Protein AF-A0A4C1YET2-F1 (afdb_monomer_lite)

pLDDT: mean 72.62, std 13.48, range [37.78, 92.5]

Radius of gyration: 25.84 Å; chains: 1; bounding box: 61×60×62 Å

Organism: Eumeta variegata (NCBI:txid151549)

Sequence (131 aa):
MANDRPLAAHEILDALENVSDNEEDYRERLICILPPPVDPDCLTDEDSGEEDNVTLNNLPRNILLQPAEVMIQGQIMVSDTEEEPSDSTGRTKRRRTYAWRKRDLAKNPVNWPDVQGACQDKRPIEWFENS

Structure (mmCIF, N/CA/C/O backbone):
data_AF-A0A4C1YET2-F1
#
_entry.id   AF-A0A4C1YET2-F1
#
loop_
_atom_site.group_PDB
_atom_site.id
_atom_site.type_symbol
_atom_site.label_atom_id
_atom_site.label_alt_id
_atom_site.label_comp_id
_atom_site.label_asym_id
_atom_site.label_entity_id
_atom_site.label_seq_id
_atom_site.pdbx_PDB_ins_code
_atom_site.Cartn_x
_atom_site.Cartn_y
_atom_site.Cartn_z
_atom_site.occupancy
_atom_site.B_iso_or_equiv
_atom_site.auth_seq_id
_atom_site.auth_comp_id
_atom_site.auth_asym_id
_atom_site.auth_atom_id
_atom_site.pdbx_PDB_model_num
ATOM 1 N N . MET A 1 1 ? -4.435 8.178 -24.631 1.00 37.78 1 MET A N 1
ATOM 2 C CA . MET A 1 1 ? -5.649 8.301 -23.803 1.00 37.78 1 MET A CA 1
ATOM 3 C C . MET A 1 1 ? -5.204 7.975 -22.394 1.00 37.78 1 MET A C 1
ATOM 5 O O . MET A 1 1 ? -4.816 6.838 -22.170 1.00 37.78 1 MET A O 1
ATOM 9 N N . ALA A 1 2 ? -5.070 8.977 -21.526 1.00 47.56 2 ALA A N 1
ATOM 10 C CA . ALA A 1 2 ? -4.735 8.722 -20.129 1.00 47.56 2 ALA A CA 1
ATOM 11 C C . ALA A 1 2 ? -5.996 8.152 -19.474 1.00 47.56 2 ALA A C 1
ATOM 13 O O . ALA A 1 2 ? -7.075 8.713 -19.643 1.00 47.56 2 ALA A O 1
ATOM 14 N N . ASN A 1 3 ? -5.889 6.986 -18.845 1.00 51.00 3 ASN A N 1
ATOM 15 C CA . ASN A 1 3 ? -6.995 6.451 -18.070 1.00 51.00 3 ASN A CA 1
ATOM 16 C C . ASN A 1 3 ? -7.105 7.309 -16.806 1.00 51.00 3 ASN A C 1
ATOM 18 O O . ASN A 1 3 ? -6.188 7.290 -15.996 1.00 51.00 3 ASN A O 1
ATOM 22 N N . ASP A 1 4 ? -8.211 8.032 -16.631 1.00 69.81 4 ASP A N 1
ATOM 23 C CA . ASP A 1 4 ? -8.460 8.892 -15.456 1.00 69.81 4 ASP A CA 1
ATOM 24 C C . ASP A 1 4 ? -8.693 8.096 -14.151 1.00 69.81 4 ASP A C 1
ATOM 26 O O . ASP A 1 4 ? -9.006 8.673 -13.111 1.00 69.81 4 ASP A O 1
ATOM 30 N N . ARG A 1 5 ? -8.572 6.760 -14.189 1.00 81.25 5 ARG A N 1
ATOM 31 C CA . ARG A 1 5 ? -8.666 5.905 -13.000 1.00 81.25 5 ARG A CA 1
ATOM 32 C C . ARG A 1 5 ? -7.267 5.646 -12.430 1.00 81.25 5 ARG A C 1
ATOM 34 O O . ARG A 1 5 ? -6.363 5.359 -13.219 1.00 81.25 5 ARG A O 1
ATOM 41 N N . PRO A 1 6 ? -7.090 5.662 -11.097 1.00 83.69 6 PRO A N 1
ATOM 42 C CA . PRO A 1 6 ? -5.842 5.217 -10.491 1.00 83.69 6 PRO A CA 1
ATOM 43 C C . PRO A 1 6 ? -5.582 3.750 -10.861 1.00 83.69 6 PRO A C 1
ATOM 45 O O . PRO A 1 6 ? -6.513 2.938 -10.907 1.00 83.69 6 PRO A O 1
ATOM 48 N N . LEU A 1 7 ? -4.323 3.430 -11.158 1.00 90.12 7 LEU A N 1
ATOM 49 C CA . LEU A 1 7 ? -3.893 2.061 -11.437 1.00 90.12 7 LEU A CA 1
ATOM 50 C C . LEU A 1 7 ? -3.852 1.262 -10.137 1.00 90.12 7 LEU A C 1
ATOM 52 O O . LEU A 1 7 ? -3.545 1.803 -9.078 1.00 90.12 7 LEU A O 1
ATOM 56 N N . ALA A 1 8 ? -4.148 -0.028 -10.213 1.00 92.31 8 ALA A N 1
ATOM 57 C CA . ALA A 1 8 ? -3.927 -0.929 -9.096 1.00 92.31 8 ALA A CA 1
ATOM 58 C C . ALA A 1 8 ? -2.433 -1.268 -8.962 1.00 92.31 8 ALA A C 1
ATOM 60 O O . ALA A 1 8 ? -1.693 -1.274 -9.948 1.00 92.31 8 ALA A O 1
ATOM 61 N N . ALA A 1 9 ? -1.992 -1.611 -7.750 1.00 91.19 9 ALA A N 1
ATOM 62 C CA . ALA A 1 9 ? -0.589 -1.932 -7.483 1.00 91.19 9 ALA A CA 1
ATOM 63 C C . ALA A 1 9 ? -0.031 -3.047 -8.394 1.00 91.19 9 ALA A C 1
ATOM 65 O O . ALA A 1 9 ? 1.084 -2.921 -8.894 1.00 91.19 9 ALA A O 1
ATOM 66 N N . HIS A 1 10 ? -0.802 -4.105 -8.674 1.00 92.12 10 HIS A N 1
ATOM 67 C CA . HIS A 1 10 ? -0.362 -5.159 -9.601 1.00 92.12 10 HIS A CA 1
ATOM 68 C C . HIS A 1 10 ? -0.181 -4.663 -11.046 1.00 92.12 10 HIS A C 1
ATOM 70 O O . HIS A 1 10 ? 0.785 -5.046 -11.692 1.00 92.12 10 HIS A O 1
ATOM 76 N N . GLU A 1 11 ? -1.047 -3.764 -11.534 1.00 92.50 11 GLU A N 1
ATOM 77 C CA . GLU A 1 11 ? -0.934 -3.207 -12.893 1.00 92.50 11 GLU A CA 1
ATOM 78 C C . GLU A 1 11 ? 0.372 -2.409 -13.049 1.00 92.50 11 GLU A C 1
ATOM 80 O O . GLU A 1 11 ? 0.997 -2.418 -14.108 1.00 92.50 11 GLU A O 1
ATOM 85 N N . ILE A 1 12 ? 0.799 -1.733 -11.978 1.00 91.00 12 ILE A N 1
ATOM 86 C CA . ILE A 1 12 ? 2.072 -1.009 -11.921 1.00 91.00 12 ILE A CA 1
ATOM 87 C C . ILE A 1 12 ? 3.257 -1.977 -11.930 1.00 91.00 12 ILE A C 1
ATOM 89 O O . ILE A 1 12 ? 4.216 -1.746 -12.664 1.00 91.00 12 ILE A O 1
ATOM 93 N N . LEU A 1 13 ? 3.209 -3.042 -11.127 1.00 89.25 13 LEU A N 1
ATOM 94 C CA . LEU A 1 13 ? 4.280 -4.041 -11.071 1.00 89.25 13 LEU A CA 1
ATOM 95 C C . LEU A 1 13 ? 4.475 -4.720 -12.431 1.00 8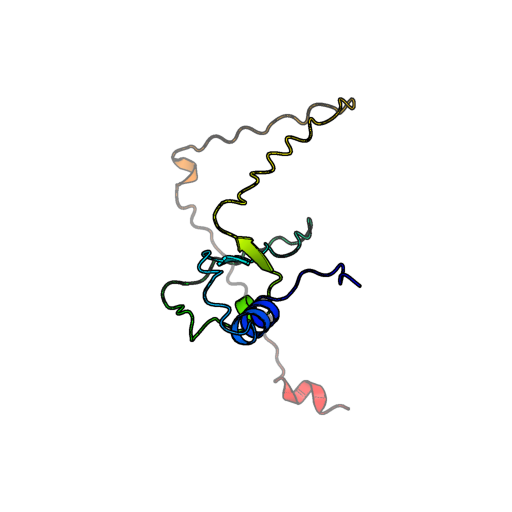9.25 13 LEU A C 1
ATOM 97 O O . LEU A 1 13 ? 5.601 -4.764 -12.923 1.00 89.25 13 LEU A O 1
ATOM 101 N N . ASP A 1 14 ? 3.381 -5.136 -13.074 1.00 89.38 14 ASP A N 1
ATOM 102 C CA . ASP A 1 14 ? 3.405 -5.720 -14.417 1.00 89.38 14 ASP A CA 1
ATOM 103 C C . ASP A 1 14 ? 3.992 -4.731 -15.435 1.00 89.38 14 ASP A C 1
ATOM 105 O O . ASP A 1 14 ? 4.781 -5.099 -16.307 1.00 89.38 14 ASP A O 1
ATOM 109 N N . ALA A 1 15 ? 3.630 -3.448 -15.338 1.00 87.00 15 ALA A N 1
ATOM 110 C CA . ALA A 1 15 ? 4.172 -2.423 -16.221 1.00 87.00 15 ALA A CA 1
ATOM 111 C C . ALA A 1 15 ? 5.683 -2.245 -16.031 1.00 87.00 15 ALA A C 1
ATOM 113 O O . ALA A 1 15 ? 6.386 -2.092 -17.026 1.00 87.00 15 ALA A O 1
ATOM 114 N N . LEU A 1 16 ? 6.172 -2.283 -14.786 1.00 84.06 16 LEU A N 1
ATOM 115 C CA . LEU A 1 16 ? 7.590 -2.141 -14.446 1.00 84.06 16 LEU A CA 1
ATOM 116 C C . LEU A 1 16 ? 8.427 -3.360 -14.846 1.00 84.06 16 LEU A C 1
ATOM 118 O O . LEU A 1 16 ? 9.554 -3.174 -15.290 1.00 84.06 16 LEU A O 1
ATOM 122 N N . GLU A 1 17 ? 7.884 -4.574 -14.749 1.00 83.31 17 GLU A N 1
ATOM 123 C CA . GLU A 1 17 ? 8.558 -5.800 -15.205 1.00 83.31 17 GLU A CA 1
ATOM 124 C C . GLU A 1 17 ? 8.774 -5.802 -16.727 1.00 83.31 17 GLU A C 1
ATOM 126 O O . GLU A 1 17 ? 9.780 -6.297 -17.227 1.00 83.31 17 GLU A O 1
ATOM 131 N N . ASN A 1 18 ? 7.840 -5.206 -17.471 1.00 76.62 18 ASN A N 1
ATOM 132 C CA . ASN A 1 18 ? 7.883 -5.145 -18.930 1.00 76.62 18 ASN A CA 1
ATOM 133 C C . ASN A 1 18 ? 8.654 -3.932 -19.484 1.00 76.62 18 ASN A C 1
ATOM 135 O O . ASN A 1 18 ? 8.751 -3.782 -20.708 1.00 76.62 18 ASN A O 1
ATOM 139 N N . VAL A 1 19 ? 9.192 -3.049 -18.631 1.00 75.50 19 VAL A N 1
ATOM 140 C CA . VAL A 1 19 ? 10.083 -1.977 -19.092 1.00 75.50 19 VAL A CA 1
ATOM 141 C C . VAL A 1 19 ? 11.386 -2.631 -19.533 1.00 75.50 19 VAL A C 1
ATOM 143 O O . VAL A 1 19 ? 12.119 -3.173 -18.717 1.00 75.50 19 VAL A O 1
ATOM 146 N N . SER A 1 20 ? 11.671 -2.589 -20.838 1.00 60.44 20 SER A N 1
ATOM 147 C CA . SER A 1 20 ? 12.966 -3.017 -21.373 1.00 60.44 20 SER A CA 1
ATOM 148 C C . SER A 1 20 ? 14.084 -2.347 -20.583 1.00 60.44 20 SER A C 1
ATOM 150 O O . SER A 1 20 ? 13.991 -1.132 -20.388 1.00 60.44 20 SER A O 1
ATOM 152 N N . ASP A 1 21 ? 15.115 -3.105 -20.203 1.00 63.50 21 ASP A N 1
ATOM 153 C CA . ASP A 1 21 ? 16.350 -2.625 -19.575 1.00 63.50 21 ASP A CA 1
ATOM 154 C C . ASP A 1 21 ? 17.043 -1.574 -20.464 1.00 63.50 21 ASP A C 1
ATOM 156 O O . ASP A 1 21 ? 18.046 -1.821 -21.131 1.00 63.50 21 ASP A O 1
ATOM 160 N N . ASN A 1 22 ? 16.488 -0.368 -20.529 1.00 59.59 22 ASN A N 1
ATOM 161 C CA . ASN A 1 22 ? 17.225 0.802 -20.944 1.00 59.59 22 ASN A CA 1
ATOM 162 C C . ASN A 1 22 ? 18.136 1.100 -19.759 1.00 59.59 22 ASN A C 1
ATOM 164 O O . ASN A 1 22 ? 17.713 1.711 -18.778 1.00 59.59 22 ASN A O 1
ATOM 168 N N . GLU A 1 23 ? 19.377 0.631 -19.883 1.00 58.06 23 GLU A N 1
ATOM 169 C CA . GLU A 1 23 ? 20.557 0.781 -19.012 1.00 58.06 23 GLU A CA 1
ATOM 170 C C . GLU A 1 23 ? 20.867 2.229 -18.550 1.00 58.06 23 GLU A C 1
ATOM 172 O O . GLU A 1 23 ? 21.952 2.501 -18.045 1.00 58.06 23 GLU A O 1
ATOM 177 N N . GLU A 1 24 ? 19.956 3.187 -18.728 1.00 58.06 24 GLU A N 1
ATOM 178 C CA . GLU A 1 24 ? 20.115 4.604 -18.399 1.00 58.06 24 GLU A CA 1
ATOM 179 C C . GLU A 1 24 ? 19.132 5.104 -17.323 1.00 58.06 24 GLU A C 1
ATOM 181 O O . GLU A 1 24 ? 19.328 6.205 -16.806 1.00 58.06 24 GLU A O 1
ATOM 186 N N . ASP A 1 25 ? 18.109 4.329 -16.933 1.00 69.56 25 ASP A N 1
ATOM 187 C CA . ASP A 1 25 ? 17.111 4.766 -15.942 1.00 69.56 25 ASP A CA 1
ATOM 188 C C . ASP A 1 25 ? 17.147 3.970 -14.627 1.00 69.56 25 ASP A C 1
ATOM 190 O O . ASP A 1 25 ? 16.204 3.272 -14.250 1.00 69.56 25 ASP A O 1
ATOM 194 N N . TYR A 1 26 ? 18.247 4.141 -13.889 1.00 68.38 26 TYR A N 1
ATOM 195 C CA . TYR A 1 26 ? 18.467 3.590 -12.542 1.00 68.38 26 TYR A CA 1
ATOM 196 C C . TYR A 1 26 ? 17.696 4.314 -11.433 1.00 68.38 26 TYR A C 1
ATOM 198 O O . TYR A 1 26 ? 18.031 4.179 -10.255 1.00 68.38 26 TYR A O 1
ATOM 206 N N . ARG A 1 27 ? 16.718 5.159 -11.772 1.00 80.00 27 ARG A N 1
ATOM 207 C CA . ARG A 1 27 ? 16.010 5.921 -10.748 1.00 80.00 27 ARG A CA 1
ATOM 208 C C . ARG A 1 27 ? 15.156 4.987 -9.908 1.00 80.00 27 ARG A C 1
ATOM 210 O O . ARG A 1 27 ? 14.351 4.213 -10.433 1.00 80.00 27 ARG A O 1
ATOM 217 N N . GLU A 1 28 ? 15.308 5.117 -8.596 1.00 81.88 28 GLU A N 1
ATOM 218 C CA . GLU A 1 28 ? 14.447 4.433 -7.645 1.00 81.88 28 GLU A CA 1
ATOM 219 C C . GLU A 1 28 ? 13.002 4.899 -7.853 1.00 81.88 28 GLU A C 1
ATOM 221 O O . GLU A 1 28 ? 12.699 6.098 -7.911 1.00 81.88 28 GLU A O 1
ATOM 226 N N . ARG A 1 29 ? 12.111 3.921 -7.997 1.00 85.06 29 ARG A N 1
ATOM 227 C CA . ARG A 1 29 ? 10.673 4.113 -8.146 1.00 85.06 29 ARG A CA 1
ATOM 228 C C . ARG A 1 29 ? 10.009 3.639 -6.865 1.00 85.06 29 ARG A C 1
ATOM 230 O O . ARG A 1 29 ? 10.207 2.505 -6.439 1.00 85.06 29 ARG A O 1
ATOM 237 N N . LEU A 1 30 ? 9.234 4.519 -6.258 1.00 88.44 30 LEU A N 1
ATOM 238 C CA . LEU A 1 30 ? 8.446 4.254 -5.067 1.00 88.44 30 LEU A CA 1
ATOM 239 C C . LEU A 1 30 ? 7.009 3.994 -5.504 1.00 88.44 30 LEU A C 1
ATOM 241 O O . LEU A 1 30 ? 6.440 4.801 -6.235 1.00 88.44 30 LEU A O 1
ATOM 245 N N . ILE A 1 31 ? 6.433 2.878 -5.068 1.00 88.75 31 ILE A N 1
ATOM 246 C CA . ILE A 1 31 ? 5.012 2.588 -5.264 1.00 88.75 31 ILE A CA 1
ATOM 247 C C . ILE A 1 31 ? 4.292 2.979 -3.976 1.00 88.75 31 ILE A C 1
ATOM 249 O O . ILE A 1 31 ? 4.551 2.404 -2.920 1.00 88.75 31 ILE A O 1
ATOM 253 N N . CYS A 1 32 ? 3.403 3.960 -4.071 1.00 89.50 32 CYS A N 1
ATOM 254 C CA . CYS A 1 32 ? 2.606 4.461 -2.961 1.00 89.50 32 CYS A CA 1
ATOM 255 C C . CYS A 1 32 ? 1.173 3.960 -3.113 1.00 89.50 32 CYS A C 1
ATOM 257 O O . CYS A 1 32 ? 0.513 4.267 -4.102 1.00 89.50 32 CYS A O 1
ATOM 259 N N . ILE A 1 33 ? 0.689 3.200 -2.135 1.00 89.12 33 ILE A N 1
ATOM 260 C CA . ILE A 1 33 ? -0.704 2.756 -2.098 1.00 89.12 33 ILE A CA 1
ATOM 261 C C . ILE A 1 33 ? -1.561 3.896 -1.558 1.00 89.12 33 ILE A C 1
ATOM 263 O O . ILE A 1 33 ? -1.272 4.454 -0.499 1.00 89.12 33 ILE A O 1
ATOM 267 N N . LEU A 1 34 ? -2.601 4.254 -2.303 1.00 88.00 34 LEU A N 1
ATOM 268 C CA . LEU A 1 34 ? -3.521 5.309 -1.920 1.00 88.00 34 LEU A CA 1
ATOM 269 C C . LEU A 1 34 ? -4.475 4.805 -0.833 1.00 88.00 34 LEU A C 1
ATOM 271 O O . LEU A 1 34 ? -4.905 3.645 -0.871 1.00 88.00 34 LEU A O 1
ATOM 275 N N . PRO A 1 35 ? -4.851 5.671 0.123 1.00 82.50 35 PRO A N 1
ATOM 276 C CA . PRO A 1 35 ? -5.880 5.320 1.083 1.00 82.50 35 PRO A CA 1
ATOM 277 C C . PRO A 1 35 ? -7.181 4.966 0.346 1.00 82.50 35 PRO A C 1
ATOM 279 O O . PRO A 1 35 ? -7.470 5.528 -0.719 1.00 82.50 35 PRO A O 1
ATOM 282 N N . PRO A 1 36 ? -7.992 4.046 0.897 1.00 75.56 36 PRO A N 1
ATOM 283 C CA . PRO A 1 36 ? -9.314 3.790 0.352 1.00 75.56 36 PRO A CA 1
ATOM 284 C C . PRO A 1 36 ? -10.131 5.092 0.339 1.00 75.56 36 PRO A C 1
ATOM 286 O O . PRO A 1 36 ? -9.919 5.964 1.190 1.00 75.56 36 PRO A O 1
ATOM 289 N N . PRO A 1 37 ? -11.068 5.249 -0.610 1.00 73.81 37 PRO A N 1
ATOM 290 C CA . PRO A 1 37 ? -11.942 6.412 -0.632 1.00 73.81 37 PRO A CA 1
ATOM 291 C C . PRO A 1 37 ? -12.671 6.519 0.709 1.00 73.81 37 PRO A C 1
ATOM 293 O O . PRO A 1 37 ? -13.320 5.573 1.155 1.00 73.81 37 PRO A O 1
ATOM 296 N N . VAL A 1 38 ? -12.526 7.672 1.361 1.00 69.31 38 VAL A N 1
ATOM 297 C CA . VAL A 1 38 ? -13.156 7.940 2.652 1.00 69.31 38 VAL A CA 1
ATOM 298 C C . VAL A 1 38 ? -14.645 8.130 2.405 1.00 69.31 38 VAL A C 1
ATOM 300 O O . VAL A 1 38 ? -15.067 9.165 1.889 1.00 69.31 38 VAL A O 1
ATOM 303 N N . ASP A 1 39 ? -15.444 7.132 2.763 1.00 71.69 39 ASP A N 1
ATOM 304 C CA . ASP A 1 39 ? -16.875 7.335 2.939 1.00 71.69 39 ASP A CA 1
ATOM 305 C C . ASP A 1 39 ? -17.080 8.013 4.310 1.00 71.69 39 ASP A C 1
ATOM 307 O O . ASP A 1 39 ? -16.728 7.419 5.335 1.00 71.69 39 ASP A O 1
ATOM 311 N N . PRO A 1 40 ? -17.587 9.262 4.363 1.00 66.88 40 PRO A N 1
ATOM 312 C CA . PRO A 1 40 ? -17.763 10.002 5.612 1.00 66.88 40 PRO A CA 1
ATOM 313 C C . PRO A 1 40 ? -18.721 9.325 6.604 1.00 66.88 40 PRO A C 1
ATOM 315 O O . PRO A 1 40 ? -18.686 9.668 7.787 1.00 66.88 40 PRO A O 1
ATOM 318 N N . ASP A 1 41 ? -19.538 8.369 6.150 1.00 72.38 41 ASP A N 1
ATOM 319 C CA . ASP A 1 41 ? -20.443 7.585 6.993 1.00 72.38 41 ASP A CA 1
ATOM 320 C C . ASP A 1 41 ? -19.871 6.202 7.373 1.00 72.38 41 ASP A C 1
ATOM 322 O O . ASP A 1 41 ? -20.477 5.467 8.160 1.00 72.38 41 ASP A O 1
ATOM 326 N N . CYS A 1 42 ? -18.685 5.842 6.871 1.00 66.69 42 CYS A N 1
ATOM 327 C CA . CYS A 1 42 ? -18.034 4.573 7.176 1.00 66.69 42 CYS A CA 1
ATOM 328 C C . CYS A 1 42 ? -17.197 4.685 8.459 1.00 66.69 42 CYS A C 1
ATOM 330 O O . CYS A 1 42 ? -16.041 5.109 8.463 1.00 66.69 42 CYS A O 1
ATOM 332 N N . LEU A 1 43 ? -17.805 4.296 9.582 1.00 59.34 43 LEU A N 1
ATOM 333 C CA . LEU A 1 43 ? -17.115 4.056 10.849 1.00 59.34 43 LEU A CA 1
ATOM 334 C C . LEU A 1 43 ? -16.322 2.745 10.745 1.00 59.34 43 LEU A C 1
ATOM 336 O O . LEU A 1 43 ? -16.797 1.702 11.186 1.00 59.34 43 LEU A O 1
ATOM 340 N N . THR A 1 44 ? -15.139 2.776 10.136 1.00 61.91 44 THR A N 1
ATOM 341 C CA . THR A 1 44 ? -14.250 1.607 10.125 1.00 61.91 44 THR A CA 1
ATOM 342 C C . THR A 1 44 ? -13.611 1.452 11.505 1.00 61.91 44 THR A C 1
ATOM 344 O O . THR A 1 44 ? -12.810 2.295 11.912 1.00 61.91 44 THR A O 1
ATOM 347 N N . ASP A 1 45 ? -13.977 0.392 12.226 1.00 63.84 45 ASP A N 1
ATOM 348 C CA . ASP A 1 45 ? -13.323 -0.049 13.465 1.00 63.84 45 ASP A CA 1
ATOM 349 C C . ASP A 1 45 ? -12.230 -1.098 13.210 1.00 63.84 45 ASP A C 1
ATOM 351 O O . ASP A 1 45 ? -11.770 -1.723 14.162 1.00 63.84 45 ASP A O 1
ATOM 355 N N . GLU A 1 46 ? -11.827 -1.299 11.946 1.00 60.62 46 GLU A N 1
ATOM 356 C CA . GLU A 1 46 ? -10.782 -2.259 11.597 1.00 60.62 46 GLU A CA 1
ATOM 357 C C . GLU A 1 46 ? -9.475 -1.874 12.295 1.00 60.62 46 GLU A C 1
ATOM 359 O O . GLU A 1 46 ? -8.753 -0.967 11.873 1.00 60.62 46 GLU A O 1
ATOM 364 N N . ASP A 1 47 ? -9.180 -2.593 13.379 1.00 57.28 47 ASP A N 1
ATOM 365 C CA . ASP A 1 47 ? -7.836 -2.732 13.916 1.00 57.28 47 ASP A CA 1
ATOM 366 C C . ASP A 1 47 ? -6.942 -3.179 12.757 1.00 57.28 47 ASP A C 1
ATOM 368 O O . ASP A 1 47 ? -7.146 -4.253 12.182 1.00 57.28 47 ASP A O 1
ATOM 372 N N . SER A 1 48 ? -5.967 -2.342 12.395 1.00 64.75 48 SER A N 1
ATOM 373 C CA . SER A 1 48 ? -4.895 -2.711 11.475 1.00 64.75 48 SER A CA 1
ATOM 374 C C . SER A 1 48 ? -4.279 -4.016 11.980 1.00 64.75 48 SER A C 1
ATOM 376 O O . SER A 1 48 ? -3.627 -4.038 13.025 1.00 64.75 48 SER A O 1
ATOM 378 N N . GLY A 1 49 ? -4.586 -5.121 11.297 1.00 62.97 49 GLY A N 1
ATOM 379 C CA . GLY A 1 49 ? -4.119 -6.451 11.673 1.00 62.97 49 GLY A CA 1
ATOM 380 C C . GLY A 1 49 ? -2.592 -6.534 11.682 1.00 62.97 49 GLY A C 1
ATOM 381 O O . GLY A 1 49 ? -1.902 -5.631 11.232 1.00 62.97 49 GLY A O 1
ATOM 382 N N . GLU A 1 50 ? -2.046 -7.632 12.197 1.00 62.81 50 GLU A N 1
ATOM 383 C CA . GLU A 1 50 ? -0.597 -7.828 12.304 1.00 62.81 50 GLU A CA 1
ATOM 384 C C . GLU A 1 50 ? 0.065 -7.923 10.911 1.00 62.81 50 GLU A C 1
ATOM 386 O O . GLU A 1 50 ? 0.040 -8.968 10.258 1.00 62.81 50 GLU A O 1
ATOM 391 N N . GLU A 1 51 ? 0.634 -6.808 10.440 1.00 65.19 51 GLU A N 1
ATOM 392 C CA . GLU A 1 51 ? 1.262 -6.663 9.112 1.00 65.19 51 GLU A CA 1
ATOM 393 C C . GLU A 1 51 ? 2.720 -7.168 9.064 1.00 65.19 51 GLU A C 1
ATOM 395 O O . GLU A 1 51 ? 3.349 -7.170 8.004 1.00 65.19 51 GLU A O 1
ATOM 400 N N . ASP A 1 52 ? 3.261 -7.657 10.185 1.00 65.69 52 ASP A N 1
ATOM 401 C CA . ASP A 1 52 ? 4.698 -7.919 10.378 1.00 65.69 52 ASP A CA 1
ATOM 402 C C . ASP A 1 52 ? 5.288 -9.051 9.507 1.00 65.69 52 ASP A C 1
ATOM 404 O O . ASP A 1 52 ? 6.502 -9.253 9.486 1.00 65.69 52 ASP A O 1
ATOM 408 N N . ASN A 1 53 ? 4.464 -9.786 8.750 1.00 67.31 53 ASN A N 1
ATOM 409 C CA . ASN A 1 53 ? 4.898 -10.937 7.945 1.00 67.31 53 ASN A CA 1
ATOM 410 C C . ASN A 1 53 ? 4.811 -10.733 6.418 1.00 67.31 53 ASN A C 1
ATOM 412 O O . ASN A 1 53 ? 4.933 -11.703 5.663 1.00 67.31 53 ASN A O 1
ATOM 416 N N . VAL A 1 54 ? 4.593 -9.507 5.933 1.00 68.56 54 VAL A N 1
ATOM 417 C CA . VAL A 1 54 ? 4.463 -9.240 4.490 1.00 68.56 54 VAL A CA 1
ATOM 418 C C . VAL A 1 54 ? 5.841 -9.132 3.824 1.00 68.56 54 VAL A C 1
ATOM 420 O O . VAL A 1 54 ? 6.690 -8.339 4.222 1.00 68.56 54 VAL A O 1
ATOM 423 N N . THR A 1 55 ? 6.070 -9.914 2.766 1.00 76.69 55 THR A N 1
ATOM 424 C CA . THR A 1 55 ? 7.239 -9.770 1.878 1.00 76.69 55 THR A CA 1
ATOM 425 C C . THR A 1 55 ? 6.783 -9.332 0.490 1.00 76.69 55 THR A C 1
ATOM 427 O O . THR A 1 55 ? 5.646 -9.601 0.111 1.00 76.69 55 THR A O 1
ATOM 430 N N . LEU A 1 56 ? 7.662 -8.694 -0.297 1.00 73.81 56 LEU A N 1
ATOM 431 C CA . LEU A 1 56 ? 7.344 -8.246 -1.666 1.00 73.81 56 LEU A CA 1
ATOM 432 C C . LEU A 1 56 ? 6.751 -9.378 -2.526 1.00 73.81 56 LEU A C 1
ATOM 434 O O . LEU A 1 56 ? 5.798 -9.176 -3.269 1.00 73.81 56 LEU A O 1
ATOM 438 N N . ASN A 1 57 ? 7.290 -10.589 -2.375 1.00 79.38 57 ASN A N 1
ATOM 439 C CA . ASN A 1 57 ? 6.861 -11.760 -3.139 1.00 79.38 57 ASN A CA 1
ATOM 440 C C . ASN A 1 57 ? 5.528 -12.348 -2.647 1.00 79.38 57 ASN A C 1
ATOM 442 O O . ASN A 1 57 ? 4.942 -13.172 -3.340 1.00 79.38 57 ASN A O 1
ATOM 446 N N . ASN A 1 58 ? 5.059 -11.937 -1.465 1.00 81.94 58 ASN A N 1
ATOM 447 C CA . ASN A 1 58 ? 3.845 -12.430 -0.819 1.00 81.94 58 ASN A CA 1
ATOM 448 C C . ASN A 1 58 ? 2.940 -11.269 -0.383 1.00 81.94 58 ASN A C 1
ATOM 450 O O . ASN A 1 58 ? 2.376 -11.294 0.714 1.00 81.94 58 ASN A O 1
ATOM 454 N N . LEU A 1 59 ? 2.802 -10.244 -1.229 1.00 84.31 59 LEU A N 1
ATOM 455 C CA . LEU A 1 59 ? 1.843 -9.178 -0.965 1.00 84.31 59 LEU A CA 1
ATOM 456 C C . LEU A 1 59 ? 0.418 -9.757 -0.971 1.00 84.31 59 LEU A C 1
ATOM 458 O O . LEU A 1 59 ? 0.043 -10.485 -1.898 1.00 84.31 59 LEU A O 1
ATOM 462 N N . PRO A 1 60 ? -0.398 -9.461 0.051 1.00 85.81 60 PRO A N 1
ATOM 463 C CA . PRO A 1 60 ? -1.757 -9.959 0.113 1.00 85.81 60 PRO A CA 1
ATOM 464 C C . PRO A 1 60 ? -2.613 -9.340 -1.002 1.00 85.81 60 PRO A C 1
ATOM 466 O O . PRO A 1 60 ? -2.383 -8.227 -1.484 1.00 85.81 60 PRO A O 1
ATOM 469 N N . ARG A 1 61 ? -3.633 -10.087 -1.435 1.00 87.94 61 ARG A N 1
ATOM 470 C CA . ARG A 1 61 ? -4.462 -9.725 -2.597 1.00 87.94 61 ARG A CA 1
ATOM 471 C C . ARG A 1 61 ? -5.145 -8.363 -2.449 1.00 87.94 61 ARG A C 1
ATOM 473 O O . ARG A 1 61 ? -5.354 -7.688 -3.449 1.00 87.94 61 ARG A O 1
ATOM 480 N N . ASN A 1 62 ? -5.526 -7.974 -1.235 1.00 84.62 62 ASN A N 1
ATOM 481 C CA . ASN A 1 62 ? -6.122 -6.664 -0.966 1.00 84.62 62 ASN A CA 1
ATOM 482 C C . ASN A 1 62 ? -5.158 -5.523 -1.329 1.00 84.62 6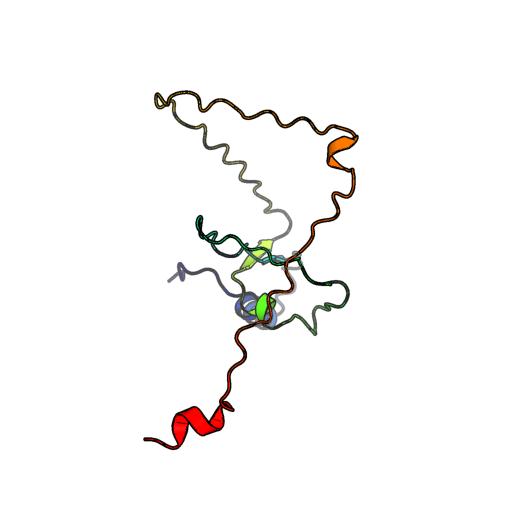2 ASN A C 1
ATOM 484 O O . ASN A 1 62 ? -5.564 -4.620 -2.048 1.00 84.62 62 ASN A O 1
ATOM 488 N N . ILE A 1 63 ? -3.888 -5.619 -0.929 1.00 87.44 63 ILE A N 1
ATOM 489 C CA . ILE A 1 63 ? -2.832 -4.642 -1.237 1.00 87.44 63 ILE A CA 1
ATOM 490 C C . ILE A 1 63 ? -2.597 -4.556 -2.752 1.00 87.44 63 ILE A C 1
ATOM 492 O O . ILE A 1 63 ? -2.566 -3.468 -3.318 1.00 87.44 63 ILE A O 1
ATOM 496 N N . LEU A 1 64 ? -2.517 -5.698 -3.444 1.00 90.44 64 LEU A N 1
ATOM 497 C CA . LEU A 1 64 ? -2.287 -5.739 -4.898 1.00 90.44 64 LEU A CA 1
ATOM 498 C C . LEU A 1 64 ? -3.414 -5.102 -5.730 1.00 90.44 64 LEU A C 1
ATOM 500 O O . LEU A 1 64 ? -3.190 -4.676 -6.867 1.00 90.44 64 LEU A O 1
ATOM 504 N N . LEU A 1 65 ? -4.631 -5.066 -5.188 1.00 91.19 65 LEU A N 1
ATOM 505 C CA . LEU A 1 65 ? -5.810 -4.500 -5.843 1.00 91.19 65 LEU A CA 1
ATOM 506 C C . LEU A 1 65 ? -6.095 -3.055 -5.439 1.00 91.19 65 LEU A C 1
ATOM 508 O O . LEU A 1 65 ? -6.988 -2.443 -6.026 1.00 91.19 65 LEU A O 1
ATOM 512 N N . GLN A 1 66 ? -5.376 -2.517 -4.454 1.00 89.62 66 GLN A N 1
ATOM 513 C CA . GLN A 1 66 ? -5.571 -1.136 -4.048 1.00 89.62 66 GLN A CA 1
ATOM 514 C C . GLN A 1 66 ? -5.033 -0.163 -5.103 1.00 89.62 66 GLN A C 1
ATOM 516 O O . GLN A 1 66 ? -4.043 -0.466 -5.781 1.00 89.62 66 GLN A O 1
ATOM 521 N N . PRO A 1 67 ? -5.694 1.001 -5.249 1.00 91.94 67 PRO A N 1
ATOM 522 C CA . PRO A 1 67 ? -5.207 2.071 -6.103 1.00 91.94 67 PRO A CA 1
ATOM 523 C C . PRO A 1 67 ? -3.838 2.544 -5.607 1.00 91.94 67 PRO A C 1
ATOM 525 O O . PRO A 1 67 ? -3.626 2.691 -4.405 1.00 91.94 67 PRO A O 1
ATOM 528 N N . ALA A 1 68 ? -2.909 2.770 -6.525 1.00 91.88 68 ALA A N 1
ATOM 529 C CA . ALA A 1 68 ? -1.538 3.134 -6.216 1.00 91.88 68 ALA A CA 1
ATOM 530 C C . ALA A 1 68 ? -0.955 4.085 -7.267 1.00 91.88 68 ALA A C 1
ATOM 532 O O . ALA A 1 68 ? -1.449 4.200 -8.391 1.00 91.88 68 ALA A O 1
ATOM 533 N N . GLU A 1 69 ? 0.125 4.757 -6.887 1.00 91.00 69 GLU A N 1
ATOM 534 C CA . GLU A 1 69 ? 0.863 5.700 -7.721 1.00 91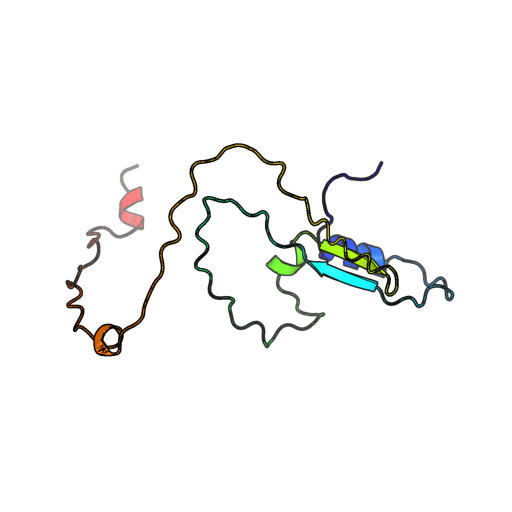.00 69 GLU A CA 1
ATOM 535 C C . GLU A 1 69 ? 2.359 5.382 -7.701 1.00 91.00 69 GLU A C 1
ATOM 537 O O . GLU A 1 69 ? 2.897 4.918 -6.695 1.00 91.00 69 GLU A O 1
ATOM 542 N N . VAL A 1 70 ? 3.043 5.644 -8.819 1.00 89.06 70 VAL A N 1
ATOM 543 C CA . VAL A 1 70 ? 4.505 5.547 -8.904 1.00 89.06 70 VAL A CA 1
ATOM 544 C C . VAL A 1 70 ? 5.106 6.932 -8.762 1.00 89.06 70 VAL A C 1
ATOM 546 O O . VAL A 1 70 ? 4.809 7.831 -9.546 1.00 89.06 70 VAL A O 1
ATOM 549 N N . MET A 1 71 ? 6.017 7.080 -7.811 1.00 85.94 71 MET A N 1
ATOM 550 C CA . MET A 1 71 ? 6.825 8.275 -7.628 1.00 85.94 71 MET A CA 1
ATOM 551 C C . MET A 1 71 ? 8.277 7.964 -7.975 1.00 85.94 71 MET A C 1
ATOM 553 O O . MET A 1 71 ? 8.826 6.952 -7.548 1.00 85.94 71 MET A O 1
ATOM 557 N N . ILE A 1 72 ? 8.928 8.845 -8.726 1.00 84.38 72 ILE A N 1
ATOM 558 C CA . ILE A 1 72 ? 10.362 8.735 -8.999 1.00 84.38 72 ILE A CA 1
ATOM 559 C C . ILE A 1 72 ? 11.110 9.526 -7.924 1.00 84.38 72 ILE A C 1
ATOM 561 O O . ILE A 1 72 ? 10.777 10.682 -7.646 1.00 84.38 72 ILE A O 1
ATOM 565 N N . GLN A 1 73 ? 12.117 8.914 -7.304 1.00 68.56 73 GLN A N 1
ATOM 566 C CA . GLN A 1 73 ? 12.911 9.553 -6.257 1.00 68.56 73 GLN A CA 1
ATOM 567 C C . GLN A 1 73 ? 13.509 10.879 -6.775 1.00 68.56 73 GLN A C 1
ATOM 569 O O . GLN A 1 73 ? 14.199 10.916 -7.793 1.00 68.56 73 GLN A O 1
ATOM 574 N N . GLY A 1 74 ? 13.180 11.988 -6.101 1.00 66.25 74 GLY A N 1
ATOM 575 C CA . GLY A 1 74 ? 13.515 13.357 -6.528 1.00 66.25 74 GLY A CA 1
ATOM 576 C C . GLY A 1 74 ? 12.344 14.187 -7.081 1.00 66.25 74 GLY A C 1
ATOM 577 O O . GLY A 1 74 ? 12.491 15.396 -7.227 1.00 66.25 74 GLY A O 1
ATOM 578 N N . GLN A 1 75 ? 11.172 13.585 -7.323 1.00 61.34 75 GLN A N 1
ATOM 579 C CA . GLN A 1 75 ? 9.921 14.277 -7.686 1.00 61.34 75 GLN A CA 1
ATOM 580 C C . GLN A 1 75 ? 8.949 14.448 -6.506 1.00 61.34 75 GLN A C 1
ATOM 582 O O . GLN A 1 75 ? 7.756 14.637 -6.727 1.00 61.34 75 GLN A O 1
ATOM 587 N N . ILE A 1 76 ? 9.429 14.387 -5.257 1.00 57.06 76 ILE A N 1
ATOM 588 C CA . ILE A 1 76 ? 8.595 14.586 -4.059 1.00 57.06 76 ILE A CA 1
ATOM 589 C C . ILE A 1 76 ? 8.100 16.042 -4.038 1.00 57.06 76 ILE A C 1
ATOM 591 O O . ILE A 1 76 ? 8.698 16.922 -3.427 1.00 57.06 76 ILE A O 1
ATOM 595 N N . MET A 1 77 ? 7.009 16.300 -4.749 1.00 49.91 77 MET A N 1
ATOM 596 C CA . MET A 1 77 ? 6.212 17.507 -4.628 1.00 49.91 77 MET A CA 1
ATOM 597 C C . MET A 1 77 ? 5.325 17.277 -3.412 1.00 49.91 77 MET A C 1
ATOM 599 O O . MET A 1 77 ? 4.242 16.703 -3.523 1.00 49.91 77 MET A O 1
ATOM 603 N N . VAL A 1 78 ? 5.815 17.677 -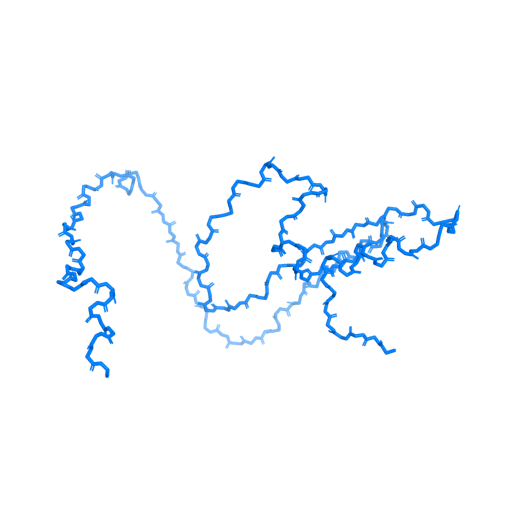2.237 1.00 52.56 78 VAL A N 1
ATOM 604 C CA . VAL A 1 78 ? 4.957 17.880 -1.069 1.00 52.56 78 VAL A CA 1
ATOM 605 C C . VAL A 1 78 ? 3.967 18.962 -1.479 1.00 52.56 78 VAL A C 1
ATOM 607 O O . VAL A 1 78 ? 4.283 20.149 -1.496 1.00 52.56 78 VAL A O 1
ATOM 610 N N . SER A 1 79 ? 2.799 18.536 -1.944 1.00 46.47 79 SER A N 1
ATOM 611 C CA . SER A 1 79 ? 1.696 19.437 -2.227 1.00 46.47 79 SER A CA 1
ATOM 612 C C . SER A 1 79 ? 1.050 19.738 -0.884 1.00 46.47 79 SER A C 1
ATOM 614 O O . SER A 1 79 ? -0.007 19.193 -0.576 1.00 46.47 79 SER A O 1
ATOM 616 N N . ASP A 1 80 ? 1.697 20.588 -0.083 1.00 48.88 80 ASP A N 1
ATOM 617 C CA . ASP A 1 80 ? 1.045 21.295 1.019 1.00 48.88 80 ASP A CA 1
ATOM 618 C C . ASP A 1 80 ? 0.041 22.262 0.377 1.00 48.88 80 ASP A C 1
ATOM 620 O O . ASP A 1 80 ? 0.258 23.468 0.263 1.00 48.88 80 ASP A O 1
ATOM 624 N N . THR A 1 81 ? -1.053 21.716 -0.158 1.00 46.47 81 THR A N 1
ATOM 625 C CA . THR A 1 81 ? -2.216 22.520 -0.513 1.00 46.47 81 THR A CA 1
ATOM 626 C C . THR A 1 81 ? -2.942 22.775 0.794 1.00 46.47 81 THR A C 1
ATOM 628 O O . THR A 1 81 ? -3.919 22.115 1.138 1.00 46.47 81 THR A O 1
ATOM 631 N N . GLU A 1 82 ? -2.396 23.722 1.548 1.00 50.44 82 GLU A N 1
ATOM 632 C CA . GLU A 1 82 ? -3.097 24.460 2.586 1.00 50.44 82 GLU A CA 1
ATOM 633 C C . GLU A 1 82 ? -4.216 25.235 1.863 1.00 50.44 82 GLU A C 1
ATOM 635 O O . GLU A 1 82 ? -4.068 26.406 1.507 1.00 50.44 82 GLU A O 1
ATOM 640 N N . GLU A 1 83 ? -5.313 24.559 1.514 1.00 48.09 83 GLU A N 1
ATOM 641 C CA . GLU A 1 83 ? -6.504 25.233 1.010 1.00 48.09 83 GLU A CA 1
ATOM 642 C C . GLU A 1 83 ? -7.071 26.049 2.178 1.00 48.09 83 GLU A C 1
ATOM 644 O O . GLU A 1 83 ? -7.797 25.544 3.035 1.00 48.09 83 GLU A O 1
ATOM 649 N N . GLU A 1 84 ? -6.642 27.311 2.255 1.00 44.78 84 GLU A N 1
ATOM 650 C CA . GLU A 1 84 ? -7.165 28.328 3.162 1.00 44.78 84 GLU A CA 1
ATOM 651 C C . GLU A 1 84 ? -8.702 28.289 3.109 1.00 44.78 84 GLU A C 1
ATOM 653 O O . GLU A 1 84 ? -9.287 28.580 2.056 1.00 44.78 84 GLU A O 1
ATOM 658 N N . PRO A 1 85 ? -9.396 27.936 4.209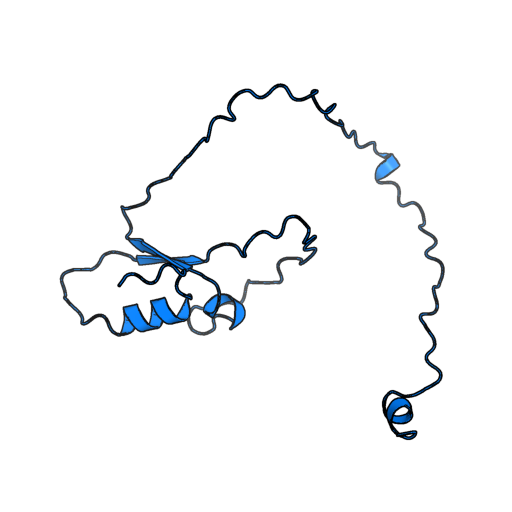 1.00 43.94 85 PRO A N 1
ATOM 659 C CA . PRO A 1 85 ? -10.844 27.929 4.207 1.00 43.94 85 PRO A CA 1
ATOM 660 C C . PRO A 1 85 ? -11.325 29.374 4.083 1.00 43.94 85 PRO A C 1
ATOM 662 O O . PRO A 1 85 ? -11.277 30.151 5.038 1.00 43.94 85 PRO A O 1
ATOM 665 N N . SER A 1 86 ? -11.794 29.725 2.883 1.00 47.88 86 SER A N 1
ATOM 666 C CA . SER A 1 86 ? -12.463 30.993 2.616 1.00 47.88 86 SER A CA 1
ATOM 667 C C . SER A 1 86 ? -13.575 31.217 3.636 1.00 47.88 86 SER A C 1
ATOM 669 O O . SER A 1 86 ? -14.470 30.388 3.824 1.00 47.88 86 SER A O 1
ATOM 671 N N . ASP A 1 87 ? -13.468 32.369 4.289 1.00 47.84 87 ASP A N 1
ATOM 672 C CA . ASP A 1 87 ? -14.325 32.877 5.345 1.00 47.84 87 ASP A CA 1
ATOM 673 C C . ASP A 1 87 ? -15.803 32.794 4.933 1.00 47.84 87 ASP A C 1
ATOM 675 O O . ASP A 1 87 ? -16.311 33.589 4.139 1.00 47.84 87 ASP A O 1
ATOM 679 N N . SER A 1 88 ? -16.507 31.789 5.455 1.00 51.56 88 SER A N 1
ATOM 680 C CA . SER A 1 88 ? -17.962 31.737 5.408 1.00 51.56 88 SER A CA 1
ATOM 681 C C . SER A 1 88 ? -18.489 31.633 6.832 1.00 51.56 88 SER A C 1
ATOM 683 O O . SER A 1 88 ? -18.266 30.676 7.572 1.00 51.56 88 SER A O 1
ATOM 685 N N . THR A 1 89 ? -19.172 32.703 7.220 1.00 55.00 89 THR A N 1
ATOM 686 C CA . THR A 1 89 ? -19.927 32.923 8.452 1.00 55.00 89 THR A CA 1
ATOM 687 C C . THR A 1 89 ? -20.652 31.669 8.956 1.00 55.00 89 THR A C 1
ATOM 689 O O . THR A 1 89 ? -21.809 31.417 8.616 1.00 55.00 89 THR A O 1
ATOM 692 N N . GLY A 1 90 ? -19.991 30.901 9.819 1.00 51.09 90 GLY A N 1
ATOM 693 C CA . GLY A 1 90 ? -20.544 29.729 10.488 1.00 51.09 90 GLY A CA 1
ATOM 694 C C . GLY A 1 90 ? -20.471 29.898 12.001 1.00 51.09 90 GLY A C 1
ATOM 695 O O . GLY A 1 90 ? -19.404 30.153 12.554 1.00 51.09 90 GLY A O 1
ATOM 696 N N . ARG A 1 91 ? -21.608 29.761 12.699 1.00 62.78 91 ARG A N 1
ATOM 697 C CA . ARG A 1 91 ? -21.671 29.739 14.175 1.00 62.78 91 ARG A CA 1
ATOM 698 C C . ARG A 1 91 ? -20.568 28.834 14.723 1.00 62.78 91 ARG A C 1
ATOM 700 O O . ARG A 1 91 ? -20.572 27.634 14.458 1.00 62.78 91 ARG A O 1
ATOM 707 N N . THR A 1 92 ? -19.667 29.396 15.525 1.00 57.94 92 THR A N 1
ATOM 708 C CA . THR A 1 92 ? -18.547 28.667 16.123 1.00 57.94 92 THR A CA 1
ATOM 709 C C . THR A 1 92 ? -19.096 27.498 16.940 1.00 57.94 92 THR A C 1
ATOM 711 O O . THR A 1 92 ? -19.734 27.681 17.983 1.00 57.94 92 THR A O 1
ATOM 714 N N . LYS A 1 93 ? -18.902 26.271 16.449 1.00 69.75 93 LYS A N 1
ATOM 715 C CA . LYS A 1 93 ? -19.281 25.058 17.176 1.00 69.75 93 LYS A CA 1
ATOM 716 C C . LYS A 1 93 ? -18.427 25.035 18.441 1.00 69.75 93 LYS A C 1
ATOM 718 O O . LYS A 1 93 ? -17.200 25.013 18.366 1.00 69.75 93 LYS A O 1
ATOM 723 N N . ARG A 1 94 ? -19.065 25.115 19.614 1.00 73.19 94 ARG A N 1
ATOM 724 C CA . ARG A 1 94 ? -18.359 25.091 20.905 1.00 73.19 94 ARG A CA 1
ATOM 725 C C . ARG A 1 94 ? -17.470 23.848 20.943 1.00 73.19 94 ARG A C 1
ATOM 727 O O . ARG A 1 94 ? -17.988 22.731 20.936 1.00 73.19 94 ARG A O 1
ATOM 734 N N . ARG A 1 95 ? -16.149 24.046 20.981 1.00 76.69 95 ARG A N 1
ATOM 735 C CA . ARG A 1 95 ? -15.181 22.959 21.162 1.00 76.69 95 ARG A CA 1
ATOM 736 C C . ARG A 1 95 ? -15.504 22.267 22.483 1.00 76.69 95 ARG A C 1
ATOM 738 O O . ARG A 1 95 ? -15.484 22.898 23.540 1.00 76.69 95 ARG A O 1
ATOM 745 N N . ARG A 1 96 ? -15.851 20.982 22.417 1.00 80.31 96 ARG A N 1
ATOM 746 C CA . ARG A 1 96 ? -15.966 20.144 23.609 1.00 80.31 96 ARG A CA 1
ATOM 747 C C . ARG A 1 96 ? -14.559 19.896 24.135 1.00 80.31 96 ARG A C 1
ATOM 749 O O . ARG A 1 96 ? -13.718 19.368 23.417 1.00 80.31 96 ARG A O 1
ATOM 756 N N . THR A 1 97 ? -14.310 20.296 25.373 1.00 80.00 97 THR A N 1
ATOM 757 C CA . THR A 1 97 ? -13.109 19.918 26.111 1.00 80.00 97 THR A CA 1
ATOM 758 C C . THR A 1 97 ? -13.428 18.682 26.939 1.00 80.00 97 THR A C 1
ATOM 760 O O . THR A 1 97 ? -14.367 18.677 27.736 1.00 80.00 97 THR A O 1
ATOM 763 N N . TYR A 1 98 ? -12.664 17.617 26.722 1.00 82.12 98 TYR A N 1
ATOM 764 C CA . TYR A 1 98 ? -12.733 16.405 27.531 1.00 82.12 98 TYR A CA 1
ATOM 765 C C . TYR A 1 98 ? -11.639 16.474 28.595 1.00 82.12 98 TYR A C 1
ATOM 767 O O . TYR A 1 98 ? -10.514 16.877 28.308 1.00 82.12 98 TYR A O 1
ATOM 775 N N . ALA A 1 99 ? -11.976 16.108 29.829 1.00 83.38 99 ALA A N 1
ATOM 776 C CA . ALA A 1 99 ? -11.032 16.051 30.935 1.00 83.38 99 ALA A CA 1
ATOM 777 C C . ALA A 1 99 ? -11.166 14.695 31.622 1.00 83.38 99 ALA A C 1
ATOM 779 O O . ALA A 1 99 ? -12.188 14.420 32.250 1.00 83.38 99 ALA A O 1
ATOM 780 N N . TRP A 1 100 ? -10.127 13.874 31.505 1.00 81.75 100 TRP A N 1
ATOM 781 C CA . TRP A 1 100 ? -10.047 12.582 32.173 1.00 81.75 100 TRP A CA 1
ATOM 782 C C . TRP A 1 100 ? -9.763 12.773 33.662 1.00 81.75 100 TRP A C 1
ATOM 784 O O . TRP A 1 100 ? -8.851 13.502 34.057 1.00 81.75 100 TRP A O 1
ATOM 794 N N . ARG A 1 101 ? -10.535 12.103 34.511 1.00 84.19 101 ARG A N 1
ATOM 795 C CA . ARG A 1 101 ? -10.307 12.011 35.954 1.00 84.19 101 ARG A CA 1
ATOM 796 C C . ARG A 1 101 ? -9.888 10.586 36.294 1.00 84.19 101 ARG A C 1
ATOM 798 O O . ARG A 1 101 ? -10.350 9.634 35.683 1.00 84.19 101 ARG A O 1
ATOM 805 N N . LYS A 1 102 ? -9.082 10.407 37.348 1.00 79.12 102 LYS A N 1
ATOM 806 C CA . LYS A 1 102 ? -8.642 9.070 37.814 1.00 79.12 102 LYS A CA 1
ATOM 807 C C . LYS A 1 102 ? -9.796 8.083 38.055 1.00 79.12 102 LYS A C 1
ATOM 809 O O . LYS A 1 102 ? -9.618 6.885 37.903 1.00 79.12 102 LYS A O 1
ATOM 814 N N . ARG A 1 103 ? -10.975 8.591 38.418 1.00 80.94 103 ARG A N 1
ATOM 815 C CA . ARG A 1 103 ? -12.197 7.798 38.616 1.00 80.94 103 ARG A CA 1
ATOM 816 C C . ARG A 1 103 ? -12.813 7.265 37.317 1.00 80.94 103 ARG A C 1
ATOM 818 O O . ARG A 1 103 ? -13.565 6.309 37.385 1.00 80.94 103 ARG A O 1
ATOM 825 N N . ASP A 1 104 ? -12.506 7.867 36.170 1.00 77.88 104 ASP A N 1
ATOM 826 C CA . ASP A 1 104 ? -12.999 7.413 34.865 1.00 77.88 104 ASP A CA 1
ATOM 827 C C . ASP A 1 104 ? -12.235 6.154 34.406 1.00 77.88 104 ASP A C 1
ATOM 829 O O . ASP A 1 104 ? -12.739 5.387 33.597 1.00 77.88 104 ASP A O 1
ATOM 833 N N . LEU A 1 105 ? -11.049 5.902 34.983 1.00 75.81 105 LEU A N 1
ATOM 834 C CA . LEU A 1 105 ? -10.316 4.635 34.862 1.00 75.81 105 LEU A CA 1
ATOM 835 C C . LEU A 1 105 ? -10.789 3.567 35.857 1.00 75.81 105 LEU A C 1
ATOM 837 O O . LEU A 1 105 ? -10.304 2.434 35.817 1.00 75.81 105 LEU A O 1
ATOM 841 N N . ALA A 1 106 ? -11.675 3.912 36.799 1.00 79.44 106 ALA A N 1
ATOM 842 C CA . ALA A 1 106 ? -12.204 2.914 37.712 1.00 79.44 106 ALA A CA 1
ATOM 843 C C . ALA A 1 106 ? -13.014 1.916 36.886 1.00 79.44 106 ALA A C 1
ATOM 845 O O . ALA A 1 106 ? -13.943 2.302 36.178 1.00 79.44 106 ALA A O 1
ATOM 846 N N . LYS A 1 107 ? -12.651 0.633 36.978 1.00 71.94 107 LYS A N 1
ATOM 847 C CA . LYS A 1 107 ? -13.421 -0.458 36.384 1.00 71.94 107 LYS A CA 1
ATOM 848 C C . LYS A 1 107 ? -14.793 -0.451 37.045 1.00 71.94 107 LYS A C 1
ATOM 850 O O . LYS A 1 107 ? -14.965 -1.007 38.127 1.00 71.94 107 LYS A O 1
ATOM 855 N N . ASN A 1 108 ? -15.753 0.227 36.429 1.00 72.62 108 ASN A N 1
ATOM 856 C CA . ASN A 1 108 ? -17.142 -0.003 36.757 1.00 72.62 108 ASN A CA 1
ATOM 857 C C . ASN A 1 108 ? -17.391 -1.467 36.378 1.00 72.62 108 ASN A C 1
ATOM 859 O O . ASN A 1 108 ? -17.052 -1.829 35.246 1.00 72.62 108 ASN A O 1
ATOM 863 N N . PRO A 1 109 ? -17.877 -2.334 37.279 1.00 71.06 109 PRO A N 1
ATOM 864 C CA . PRO A 1 109 ? -18.319 -3.653 36.871 1.00 71.06 109 PRO A CA 1
ATOM 865 C C . PRO A 1 109 ? -19.495 -3.432 35.923 1.00 71.06 109 PRO A C 1
ATOM 867 O O . PRO A 1 109 ? -20.632 -3.237 36.348 1.00 71.06 109 PRO A O 1
ATOM 870 N N . VAL A 1 110 ? -19.198 -3.363 34.625 1.00 72.69 110 VAL A N 1
ATOM 871 C CA . VAL A 1 110 ? -20.210 -3.377 33.585 1.00 72.69 110 VAL A CA 1
ATOM 872 C C . VAL A 1 110 ? -20.828 -4.756 33.697 1.00 72.69 110 VAL A C 1
ATOM 874 O O . VAL A 1 110 ? -20.233 -5.756 33.305 1.00 72.69 110 VAL A O 1
ATOM 877 N N . ASN A 1 111 ? -21.985 -4.807 34.349 1.00 74.75 111 ASN A N 1
ATOM 878 C CA . ASN A 1 111 ? -22.843 -5.968 34.307 1.00 74.75 111 ASN A CA 1
ATOM 879 C C . ASN A 1 111 ? -23.428 -5.986 32.898 1.00 74.75 111 ASN A C 1
ATOM 881 O O . ASN A 1 111 ? -24.433 -5.328 32.622 1.00 74.75 111 ASN A O 1
ATOM 885 N N . TRP A 1 112 ? -22.704 -6.627 31.985 1.00 72.44 112 TRP A N 1
ATOM 886 C CA . TRP A 1 112 ? -23.253 -6.984 30.695 1.00 72.44 112 TRP A CA 1
ATOM 887 C C . TRP A 1 112 ? -24.398 -7.946 30.987 1.00 72.44 112 TRP A C 1
ATOM 889 O O . TRP A 1 112 ? -24.145 -8.984 31.598 1.00 72.44 112 TRP A O 1
ATOM 899 N N . PRO A 1 113 ? -25.650 -7.614 30.628 1.00 75.38 113 PRO A N 1
ATOM 900 C CA . PRO A 1 113 ? -26.683 -8.627 30.673 1.00 75.38 113 PRO A CA 1
ATOM 901 C C . PRO A 1 113 ? -26.185 -9.801 29.832 1.00 75.38 113 PRO A C 1
ATOM 903 O O . PRO A 1 113 ? -25.659 -9.581 28.738 1.00 75.38 113 PRO A O 1
ATOM 906 N N . ASP A 1 114 ? -26.335 -11.022 30.343 1.00 70.88 114 ASP A N 1
ATOM 907 C CA . ASP A 1 114 ? -26.194 -12.228 29.535 1.00 70.88 114 ASP A CA 1
ATOM 908 C C . ASP A 1 114 ? -27.296 -12.174 28.474 1.00 70.88 114 ASP A C 1
ATOM 910 O O . ASP A 1 114 ? -28.393 -12.713 28.640 1.00 70.88 114 ASP A O 1
ATOM 914 N N . VAL A 1 115 ? -27.043 -11.436 27.393 1.00 68.56 115 VAL A N 1
ATOM 915 C CA . VAL A 1 115 ? -27.872 -11.465 26.203 1.00 68.56 115 VAL A CA 1
ATOM 916 C C . VAL A 1 115 ? -27.582 -12.820 25.594 1.00 68.56 115 VAL A C 1
ATOM 918 O O . VAL A 1 115 ? -26.650 -12.989 24.809 1.00 68.56 115 VAL A O 1
ATOM 921 N N . GLN A 1 116 ? -28.363 -13.813 26.012 1.00 67.81 116 GLN A N 1
ATOM 922 C CA . GLN A 1 116 ? -28.534 -15.022 25.233 1.00 67.81 116 GLN A CA 1
ATOM 923 C C . GLN A 1 116 ? -28.886 -14.536 23.828 1.00 67.81 116 GLN A C 1
ATOM 925 O O . GLN A 1 116 ? -29.882 -13.830 23.647 1.00 67.81 116 GLN A O 1
ATOM 930 N N . GLY A 1 117 ? -27.995 -14.791 22.866 1.00 69.12 117 GLY A N 1
ATOM 931 C CA . GLY A 1 117 ? -28.227 -14.425 21.475 1.00 69.12 117 GLY A CA 1
ATOM 932 C C . GLY A 1 117 ? -29.562 -14.990 20.993 1.00 69.12 117 GLY A C 1
ATOM 933 O O . GLY A 1 117 ? -30.199 -15.785 21.683 1.00 69.12 117 GLY A O 1
ATOM 934 N N . ALA A 1 118 ? -30.002 -14.600 19.798 1.00 65.56 118 ALA A N 1
ATOM 935 C CA . ALA A 1 118 ? -31.171 -15.229 19.198 1.00 65.56 118 ALA A CA 1
ATOM 936 C C . ALA A 1 118 ? -30.953 -16.754 19.141 1.00 65.56 118 ALA A C 1
ATOM 938 O O . ALA A 1 118 ? -30.196 -17.243 18.303 1.00 65.56 118 ALA A O 1
ATOM 939 N N . CYS A 1 119 ? -31.587 -17.499 20.053 1.00 64.31 119 CYS A N 1
ATOM 940 C CA . CYS A 1 119 ? -31.677 -18.948 19.983 1.00 64.31 119 CYS A CA 1
ATOM 941 C C . CYS A 1 119 ? -32.532 -19.250 18.756 1.00 64.31 119 CYS A C 1
ATOM 943 O O . CYS A 1 119 ? -33.753 -19.125 18.779 1.00 64.31 119 CYS A O 1
ATOM 945 N N . GLN A 1 120 ? -31.867 -19.525 17.640 1.00 69.00 120 GLN A N 1
ATOM 946 C CA . GLN A 1 120 ? -32.525 -19.979 16.429 1.00 69.00 120 GLN A CA 1
ATOM 947 C C . GLN A 1 120 ? -32.896 -21.444 16.646 1.00 69.00 120 GLN A C 1
ATOM 949 O O . GLN A 1 120 ? -32.023 -22.306 16.705 1.00 69.00 120 GLN A O 1
ATOM 954 N N . ASP A 1 121 ? -34.192 -21.727 16.756 1.00 77.88 121 ASP A N 1
ATOM 955 C CA . ASP A 1 121 ? -34.701 -23.092 16.953 1.00 77.88 121 ASP A CA 1
ATOM 956 C C . ASP A 1 121 ? -34.513 -23.986 15.716 1.00 77.88 121 ASP A C 1
ATOM 958 O O . ASP A 1 121 ? -34.736 -25.194 15.776 1.00 77.88 121 ASP A O 1
ATOM 962 N N . LYS A 1 122 ? -34.124 -23.395 14.579 1.00 80.56 122 LYS A N 1
ATOM 963 C CA . LYS A 1 122 ? -33.976 -24.078 13.296 1.00 80.56 122 LYS A CA 1
ATOM 964 C C . LYS A 1 122 ? -32.530 -24.100 12.842 1.00 80.56 122 LYS A C 1
ATOM 966 O O . LYS A 1 122 ? -31.832 -23.085 12.885 1.00 80.56 122 LYS A O 1
ATOM 971 N N . ARG A 1 123 ? -32.109 -25.239 12.305 1.00 79.62 123 ARG A N 1
ATOM 972 C CA . ARG A 1 123 ? -30.830 -25.351 11.601 1.00 79.62 123 ARG A CA 1
ATOM 973 C C . ARG A 1 123 ? -30.929 -24.664 10.236 1.00 79.62 123 ARG A C 1
ATOM 975 O O . ARG A 1 123 ? -32.001 -24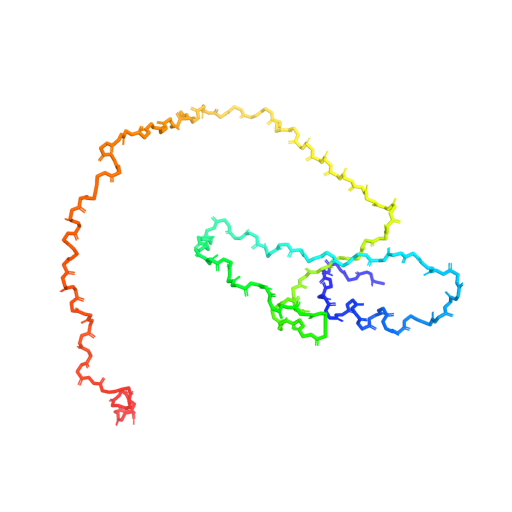.682 9.634 1.00 79.62 123 ARG A O 1
ATOM 982 N N . PRO A 1 124 ? -29.820 -24.126 9.694 1.00 80.38 124 PRO A N 1
ATOM 983 C CA . PRO A 1 124 ? -29.827 -23.421 8.411 1.00 80.38 124 PRO A CA 1
ATOM 984 C C . PRO A 1 124 ? -30.489 -24.188 7.256 1.00 80.38 124 PRO A C 1
ATOM 986 O O . PRO A 1 124 ? -31.121 -23.572 6.411 1.00 80.38 124 PRO A O 1
ATOM 989 N N . ILE A 1 125 ? -30.397 -25.523 7.223 1.00 82.56 125 ILE A N 1
ATOM 990 C CA . ILE A 1 125 ? -30.998 -26.333 6.149 1.00 82.56 125 ILE A CA 1
ATOM 991 C C . ILE A 1 125 ? -32.531 -26.407 6.228 1.00 82.56 125 ILE A C 1
ATOM 993 O O . ILE A 1 125 ? -33.202 -26.426 5.202 1.00 82.56 125 ILE A O 1
ATOM 997 N N . GLU A 1 126 ? -33.092 -26.330 7.436 1.00 83.62 126 GLU A N 1
ATOM 998 C CA . GLU A 1 126 ? -34.539 -26.400 7.697 1.00 83.62 126 GLU A CA 1
ATOM 999 C C . GLU A 1 126 ? -35.276 -25.136 7.224 1.00 83.62 126 GLU A C 1
ATOM 1001 O O . GLU A 1 126 ? -36.504 -25.074 7.230 1.00 83.62 126 GLU A O 1
ATOM 1006 N N . TRP A 1 127 ? -34.537 -24.103 6.813 1.00 79.06 127 TRP A N 1
ATOM 1007 C CA . TRP A 1 127 ? -35.102 -22.892 6.220 1.00 79.06 127 TRP A CA 1
ATOM 1008 C C . TRP A 1 127 ? -35.475 -23.077 4.749 1.00 79.06 127 TRP A C 1
ATOM 1010 O O . TRP A 1 127 ? -36.282 -22.310 4.231 1.00 79.06 127 TRP A O 1
ATOM 1020 N N . PHE A 1 128 ? -34.916 -24.092 4.089 1.00 81.06 128 PHE A N 1
ATOM 1021 C CA . PHE A 1 128 ? -35.065 -24.304 2.650 1.00 81.06 128 PHE A CA 1
ATOM 1022 C C . PHE A 1 128 ? -35.988 -25.481 2.303 1.00 81.06 128 PHE A C 1
ATOM 1024 O O . PHE A 1 128 ? -36.407 -25.603 1.155 1.00 81.06 128 PHE A O 1
ATOM 1031 N N . GLU A 1 129 ? -36.355 -26.317 3.281 1.00 79.12 129 GLU A N 1
ATOM 1032 C CA . GLU A 1 129 ? -37.162 -27.533 3.070 1.00 79.12 129 GLU A CA 1
ATOM 1033 C C . GLU A 1 129 ? -38.664 -27.273 2.826 1.00 79.12 129 GLU A C 1
ATOM 1035 O O . GLU A 1 129 ? -39.383 -28.191 2.446 1.00 79.12 129 GLU A O 1
ATOM 1040 N N . ASN A 1 130 ? -39.140 -26.030 2.974 1.00 63.84 130 ASN A N 1
ATOM 1041 C CA . ASN A 1 130 ? -40.540 -25.641 2.727 1.00 63.84 130 ASN A CA 1
ATOM 1042 C C . ASN A 1 130 ? -40.750 -24.860 1.409 1.00 63.84 130 ASN A C 1
ATOM 1044 O O . ASN A 1 130 ? -41.692 -24.068 1.315 1.00 63.84 130 ASN A O 1
ATOM 1048 N N . SER A 1 131 ? -39.877 -25.062 0.415 1.00 55.19 131 SER A N 1
ATOM 1049 C CA . SER A 1 131 ? -39.958 -24.414 -0.908 1.00 55.19 131 SER A CA 1
ATOM 1050 C C . SER A 1 131 ? -40.700 -25.270 -1.930 1.00 55.19 131 SER A C 1
ATOM 1052 O O . SER A 1 131 ? -40.359 -26.470 -2.033 1.00 55.19 131 SER A O 1
#

Secondary structure (DSSP, 8-state):
---SSPEEHHHHHHHHHTS---TT----EEEEEPPPP--TT----------TT--GGG--HHHHHSEEEEEETT--------------------PPPP---GGGGS--------------SS-GGGGTTT-

Foldseek 3Di:
DDDPDFDFQLVVVVVVVPPPPPVPPPWDKDKAFDDDPDDVPDPDPDDPPDPPPDDPVRHDPVNRGTGIDIDTPPPPPPPPPPVPPPDDDDDPDPDDDDDDDPCVPPPDVPPDPPPPDPPDPDDPVRVPPVD